Protein AF-A0A2S1Q0L7-F1 (afdb_monomer_lite)

Structure (mmCIF, N/CA/C/O backbone):
data_AF-A0A2S1Q0L7-F1
#
_entry.id   AF-A0A2S1Q0L7-F1
#
loop_
_atom_site.group_PDB
_atom_site.id
_atom_site.type_symbol
_atom_site.label_atom_id
_atom_site.label_alt_id
_atom_site.label_comp_id
_atom_site.label_asym_id
_atom_site.label_entity_id
_atom_site.label_seq_id
_atom_site.pdbx_PDB_ins_code
_atom_site.Cartn_x
_atom_site.Cartn_y
_atom_site.Cartn_z
_atom_site.occupancy
_atom_site.B_iso_or_equiv
_atom_site.auth_seq_id
_atom_site.auth_comp_id
_atom_site.auth_asym_id
_atom_site.auth_atom_id
_atom_site.pdbx_PDB_model_num
ATOM 1 N N . PRO A 1 1 ? -11.678 -0.058 -3.545 1.00 91.00 1 PRO A N 1
ATOM 2 C CA . PRO A 1 1 ? -11.519 0.412 -4.945 1.00 91.00 1 PRO A CA 1
ATOM 3 C C . PRO A 1 1 ? -10.228 -0.179 -5.511 1.00 91.00 1 PRO A C 1
ATOM 5 O O . PRO A 1 1 ? -9.338 -0.470 -4.720 1.00 91.00 1 PRO A O 1
ATOM 8 N N . ARG A 1 2 ? -10.122 -0.358 -6.830 1.00 94.31 2 ARG A N 1
ATOM 9 C CA . ARG A 1 2 ? -8.881 -0.866 -7.434 1.00 94.31 2 ARG A CA 1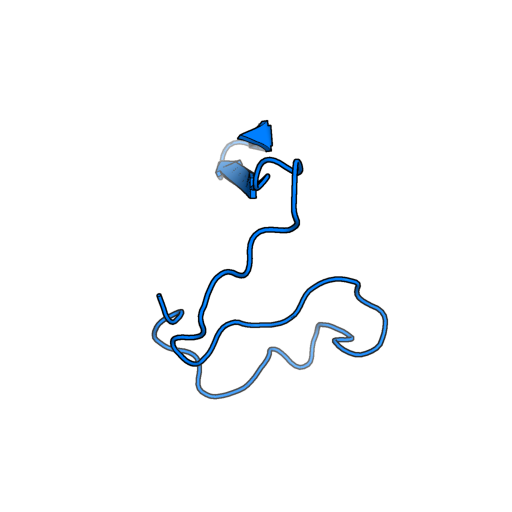
ATOM 10 C C . ARG A 1 2 ? -7.758 0.178 -7.416 1.00 94.31 2 ARG A C 1
ATOM 12 O O . ARG A 1 2 ? -8.030 1.368 -7.578 1.00 94.31 2 ARG A O 1
ATOM 19 N N . THR A 1 3 ? -6.516 -0.279 -7.302 1.00 95.38 3 THR A N 1
ATOM 20 C CA . THR A 1 3 ? -5.321 0.516 -7.611 1.00 95.38 3 THR A CA 1
ATOM 21 C C . THR A 1 3 ? -5.176 0.636 -9.131 1.00 95.38 3 THR A C 1
ATOM 23 O O . THR A 1 3 ? -5.354 -0.342 -9.860 1.00 95.38 3 THR A O 1
ATOM 26 N N . LEU A 1 4 ? -4.908 1.848 -9.620 1.00 95.06 4 LEU A N 1
ATOM 27 C CA . LEU A 1 4 ? -4.762 2.142 -11.051 1.00 95.06 4 LEU A CA 1
ATOM 28 C C . LEU A 1 4 ? -3.308 1.970 -11.516 1.00 95.06 4 LEU A C 1
ATOM 30 O O . LEU A 1 4 ? -2.395 1.995 -10.696 1.00 95.06 4 LEU A O 1
ATOM 34 N N . HIS A 1 5 ? -3.115 1.834 -12.835 1.00 94.50 5 HIS A N 1
ATOM 35 C CA . HIS A 1 5 ? -1.803 1.708 -13.499 1.00 94.50 5 HIS A CA 1
ATOM 36 C C . HIS A 1 5 ? -0.947 0.532 -13.006 1.00 94.50 5 HIS A C 1
ATOM 38 O O . HIS A 1 5 ? 0.278 0.608 -12.973 1.00 94.50 5 HIS A O 1
ATOM 44 N N . VAL A 1 6 ? -1.606 -0.554 -12.608 1.00 94.69 6 VAL A N 1
ATOM 45 C CA . VAL A 1 6 ? -0.946 -1.824 -12.318 1.00 94.69 6 VAL A CA 1
ATOM 46 C C . VAL A 1 6 ? -1.038 -2.698 -13.564 1.00 94.69 6 VAL A C 1
ATOM 48 O O . VAL A 1 6 ? -2.127 -3.188 -13.866 1.00 94.69 6 VAL A O 1
ATOM 51 N N . ASP A 1 7 ? 0.091 -2.897 -14.243 1.00 92.69 7 ASP A N 1
ATOM 52 C CA . ASP A 1 7 ? 0.222 -3.880 -15.326 1.00 92.69 7 ASP A CA 1
ATOM 53 C C . ASP A 1 7 ? 0.661 -5.239 -14.755 1.00 92.69 7 ASP A C 1
ATOM 55 O O . ASP A 1 7 ? -0.039 -6.239 -14.905 1.00 92.69 7 ASP A O 1
ATOM 59 N N . GLU A 1 8 ? 1.763 -5.256 -13.999 1.00 92.94 8 GLU A N 1
ATOM 60 C CA . GLU A 1 8 ? 2.262 -6.419 -13.258 1.00 92.94 8 GLU A CA 1
ATOM 61 C C . GLU A 1 8 ? 2.850 -6.005 -11.890 1.00 92.94 8 GLU A C 1
ATOM 63 O O . GLU A 1 8 ? 3.290 -4.860 -11.727 1.00 92.94 8 GLU A O 1
ATOM 68 N N . PRO A 1 9 ? 2.851 -6.886 -10.867 1.00 92.44 9 PRO A N 1
ATOM 69 C CA . PRO A 1 9 ? 3.520 -6.606 -9.598 1.00 92.44 9 PRO A CA 1
ATOM 70 C C . PRO A 1 9 ? 5.031 -6.421 -9.789 1.00 92.44 9 PRO A C 1
ATOM 72 O O . PRO A 1 9 ? 5.657 -7.146 -10.556 1.00 92.44 9 PRO A O 1
ATOM 75 N N . SER A 1 10 ? 5.639 -5.493 -9.043 1.00 93.75 10 SER A N 1
ATOM 76 C CA . SER A 1 10 ? 7.088 -5.256 -9.124 1.00 93.75 10 SER A CA 1
ATOM 77 C C . SER A 1 10 ? 7.885 -6.541 -8.838 1.00 93.75 10 SER A C 1
ATOM 79 O O . SER A 1 10 ? 7.658 -7.149 -7.787 1.00 93.75 10 SER A O 1
ATOM 81 N N . PRO A 1 11 ? 8.859 -6.923 -9.689 1.00 94.25 11 PRO A N 1
ATOM 82 C CA . PRO A 1 11 ? 9.686 -8.115 -9.483 1.00 94.25 11 PRO A CA 1
ATOM 83 C C . PRO A 1 11 ? 10.714 -7.943 -8.355 1.00 94.25 11 PRO A C 1
ATOM 85 O O . PRO A 1 11 ? 11.348 -8.906 -7.936 1.00 94.25 11 PRO A O 1
ATOM 88 N N . HIS A 1 12 ? 10.895 -6.718 -7.853 1.00 94.56 12 HIS A N 1
ATOM 89 C CA . HIS A 1 12 ? 11.801 -6.413 -6.741 1.00 94.56 12 HIS A CA 1
ATOM 90 C C . HIS A 1 12 ? 11.184 -6.690 -5.363 1.00 94.56 12 HIS A C 1
ATOM 92 O O . HIS A 1 12 ? 11.840 -6.481 -4.344 1.00 94.56 12 HIS A O 1
ATOM 98 N N . VAL A 1 13 ? 9.924 -7.124 -5.324 1.00 92.38 13 VAL A N 1
ATOM 99 C CA . VAL A 1 13 ? 9.204 -7.468 -4.100 1.00 92.38 13 VAL A CA 1
ATOM 100 C C . VAL A 1 13 ? 8.886 -8.959 -4.134 1.00 92.38 13 VAL A C 1
ATOM 102 O O . VAL A 1 13 ? 8.286 -9.449 -5.088 1.00 92.38 13 VAL A O 1
ATOM 105 N N . ASP A 1 14 ? 9.257 -9.680 -3.077 1.00 91.81 14 ASP A N 1
ATOM 106 C CA . ASP A 1 14 ? 8.755 -11.035 -2.856 1.00 91.81 14 ASP A CA 1
ATOM 107 C C . ASP A 1 14 ? 7.319 -10.963 -2.323 1.00 91.81 14 ASP A C 1
ATOM 109 O O . ASP A 1 14 ? 7.070 -10.770 -1.131 1.00 91.81 14 ASP A O 1
ATOM 113 N N . TRP A 1 15 ? 6.359 -11.106 -3.233 1.00 90.75 15 TRP A N 1
ATOM 114 C CA . TRP A 1 15 ? 4.932 -11.077 -2.914 1.00 90.75 15 TRP A CA 1
ATOM 115 C C . TRP A 1 15 ? 4.441 -12.338 -2.190 1.00 90.75 15 TRP A C 1
ATOM 117 O O . TRP A 1 15 ? 3.328 -12.329 -1.667 1.00 90.75 15 TRP A O 1
ATOM 127 N N . SER A 1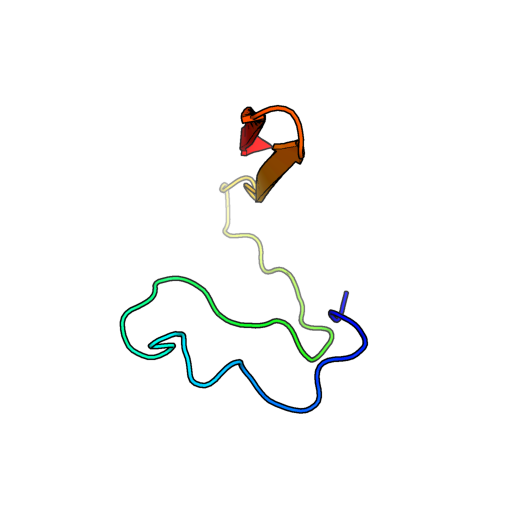 16 ? 5.242 -13.410 -2.137 1.00 90.12 16 SER A N 1
ATOM 128 C CA . SER A 1 16 ? 4.875 -14.659 -1.457 1.00 90.12 16 SER A CA 1
ATOM 129 C C . SER A 1 16 ? 5.163 -14.632 0.047 1.00 90.12 16 SER A C 1
ATOM 131 O O . SER A 1 16 ? 4.480 -15.300 0.820 1.00 90.12 16 SER A O 1
ATOM 133 N N . ALA A 1 17 ? 6.133 -13.822 0.475 1.00 86.75 17 ALA A N 1
ATOM 134 C CA . ALA A 1 17 ? 6.550 -13.717 1.872 1.00 86.75 17 ALA A CA 1
ATOM 135 C C . ALA A 1 17 ? 5.700 -12.742 2.717 1.00 86.75 17 ALA A C 1
ATOM 137 O O . ALA A 1 17 ? 5.862 -12.675 3.937 1.00 86.75 17 ALA A O 1
ATOM 138 N N . GLY A 1 18 ? 4.827 -11.947 2.089 1.00 81.56 18 GLY A N 1
ATOM 139 C CA . GLY A 1 18 ? 4.129 -10.829 2.729 1.00 81.56 18 GLY A CA 1
ATOM 140 C C . GLY A 1 18 ? 2.721 -11.143 3.247 1.00 81.56 18 GLY A C 1
ATOM 141 O O . GLY A 1 18 ? 1.998 -11.969 2.704 1.00 81.56 18 GLY A O 1
ATOM 142 N N . ALA A 1 19 ? 2.278 -10.385 4.257 1.00 88.38 19 ALA A N 1
ATOM 143 C CA . ALA A 1 19 ? 0.882 -10.364 4.721 1.00 88.38 19 ALA A CA 1
ATOM 144 C C . ALA A 1 19 ? -0.008 -9.382 3.924 1.00 88.38 19 ALA A C 1
ATOM 146 O O . ALA A 1 19 ? -1.105 -9.032 4.361 1.00 88.38 19 ALA A O 1
ATOM 147 N N . VAL A 1 20 ? 0.484 -8.883 2.786 1.00 91.50 20 VAL A N 1
ATOM 148 C CA . VAL A 1 20 ? -0.177 -7.873 1.950 1.00 91.50 20 VAL A CA 1
ATOM 149 C C . VAL A 1 20 ? -0.296 -8.364 0.515 1.00 91.50 20 VAL A C 1
ATOM 151 O O . VAL A 1 20 ? 0.526 -9.146 0.045 1.00 91.50 20 VAL A O 1
ATOM 154 N N . GLN A 1 21 ? -1.319 -7.882 -0.184 1.00 91.44 21 GLN A N 1
ATOM 155 C CA . GLN A 1 21 ? -1.604 -8.227 -1.574 1.00 91.44 21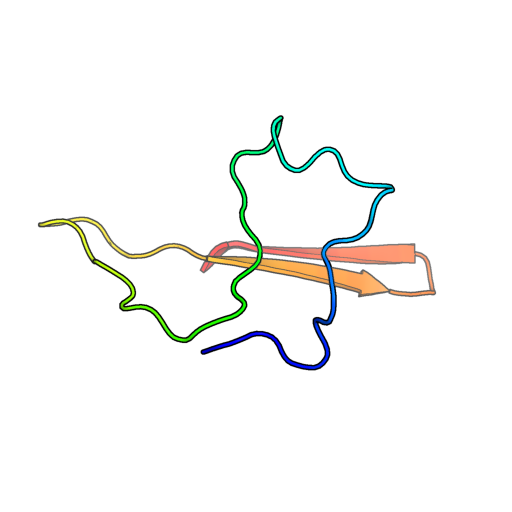 GLN A CA 1
ATOM 156 C C . GLN A 1 21 ? -1.975 -6.962 -2.350 1.00 91.44 21 GLN A C 1
ATOM 158 O O . GLN A 1 21 ? -2.545 -6.024 -1.786 1.00 91.44 21 GLN A O 1
ATOM 163 N N . LEU A 1 22 ? -1.653 -6.927 -3.644 1.00 92.69 22 LEU A N 1
ATOM 164 C CA . LEU A 1 22 ? -1.982 -5.796 -4.506 1.00 92.69 22 LEU A CA 1
ATOM 165 C C . LEU A 1 22 ? -3.456 -5.850 -4.933 1.00 92.69 22 LEU A C 1
ATOM 167 O O . LEU A 1 22 ? -3.910 -6.834 -5.508 1.00 92.69 22 LEU A O 1
ATOM 171 N N . LEU A 1 23 ? -4.200 -4.774 -4.675 1.00 94.81 23 LEU A N 1
ATOM 172 C CA . LEU A 1 23 ? -5.631 -4.688 -4.973 1.00 94.81 23 LEU A CA 1
ATOM 173 C C . LEU A 1 23 ? -5.881 -4.233 -6.422 1.00 94.81 23 LEU A C 1
ATOM 175 O O . LEU A 1 23 ? -6.097 -3.049 -6.686 1.00 94.81 23 LEU A O 1
ATOM 179 N N . THR A 1 24 ? -5.831 -5.163 -7.375 1.00 94.88 24 THR A N 1
ATOM 180 C CA . THR A 1 24 ? -5.982 -4.880 -8.819 1.00 94.88 24 THR A CA 1
ATOM 181 C C . THR A 1 24 ? -7.434 -4.786 -9.286 1.00 94.88 24 THR A C 1
ATOM 183 O O . THR A 1 24 ? -7.718 -4.159 -10.313 1.00 94.88 24 THR A O 1
ATOM 186 N N . GLU A 1 25 ? -8.362 -5.333 -8.505 1.00 94.19 25 GLU A N 1
ATOM 187 C CA . GLU A 1 25 ? -9.798 -5.351 -8.766 1.00 94.19 25 GLU A CA 1
ATOM 188 C C . GLU A 1 25 ? -10.607 -4.849 -7.562 1.00 94.19 25 GLU A C 1
ATOM 190 O O . GLU A 1 25 ? -10.113 -4.744 -6.438 1.00 94.19 25 GLU A O 1
ATOM 195 N N . THR A 1 26 ? -11.867 -4.477 -7.798 1.00 95.06 26 THR A N 1
ATOM 196 C CA . THR A 1 26 ? -12.747 -4.073 -6.696 1.00 95.06 26 THR A CA 1
ATOM 197 C C . THR A 1 26 ? -13.314 -5.316 -6.035 1.00 95.06 26 THR A C 1
ATOM 199 O O . THR A 1 2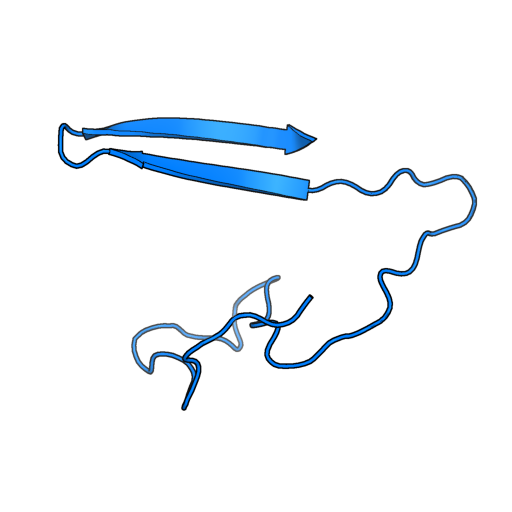6 ? -14.110 -6.024 -6.638 1.00 95.06 26 THR A O 1
ATOM 202 N N . VAL A 1 27 ? -12.952 -5.530 -4.775 1.00 93.81 27 VAL A N 1
ATOM 203 C CA . VAL A 1 27 ? -13.489 -6.609 -3.940 1.00 93.81 27 VAL A CA 1
ATOM 204 C C . VAL A 1 27 ? -14.284 -6.033 -2.765 1.00 93.81 27 VAL A C 1
ATOM 206 O O . VAL A 1 27 ? -14.013 -4.902 -2.335 1.00 93.81 27 VAL A O 1
ATOM 209 N N . PRO A 1 28 ? -15.261 -6.776 -2.214 1.00 93.06 28 PRO A N 1
ATOM 210 C CA . PRO A 1 28 ? -15.882 -6.416 -0.947 1.00 93.06 28 PRO A CA 1
ATOM 211 C C . PRO A 1 28 ? -14.828 -6.264 0.153 1.00 93.06 28 PRO A C 1
ATOM 213 O O . PRO A 1 28 ? -13.866 -7.025 0.204 1.00 93.06 28 PRO A O 1
ATOM 216 N N . TRP A 1 29 ? -15.032 -5.320 1.073 1.00 92.44 29 TRP A N 1
ATOM 217 C CA . TRP A 1 29 ? -14.250 -5.247 2.308 1.00 92.44 29 TRP A CA 1
ATOM 218 C C . TRP A 1 29 ? -15.039 -5.919 3.441 1.00 92.44 29 TRP A C 1
ATOM 220 O O . TRP A 1 29 ? -15.834 -5.245 4.121 1.00 92.44 29 TRP A O 1
ATOM 230 N N . PRO A 1 30 ? -14.877 -7.243 3.644 1.00 87.12 30 PRO A N 1
ATOM 231 C CA . PRO A 1 30 ? -15.647 -7.968 4.643 1.00 87.12 30 PRO A CA 1
ATOM 232 C C . PRO A 1 30 ? -15.367 -7.399 6.037 1.00 87.12 30 PRO A C 1
ATOM 234 O O . PRO A 1 30 ? -14.225 -7.118 6.399 1.00 87.12 30 PRO A O 1
ATOM 237 N N . GLY A 1 31 ? -16.432 -7.179 6.804 1.00 84.81 31 GLY A N 1
ATOM 238 C CA . GLY A 1 31 ? -16.342 -6.963 8.247 1.00 84.81 31 GLY A CA 1
ATOM 239 C C . GLY A 1 31 ? -16.546 -8.295 8.965 1.00 84.81 31 GLY A C 1
ATOM 240 O O . GLY A 1 31 ? -17.278 -9.143 8.462 1.00 84.81 31 GLY A O 1
ATOM 241 N N . GLY A 1 32 ? -15.909 -8.48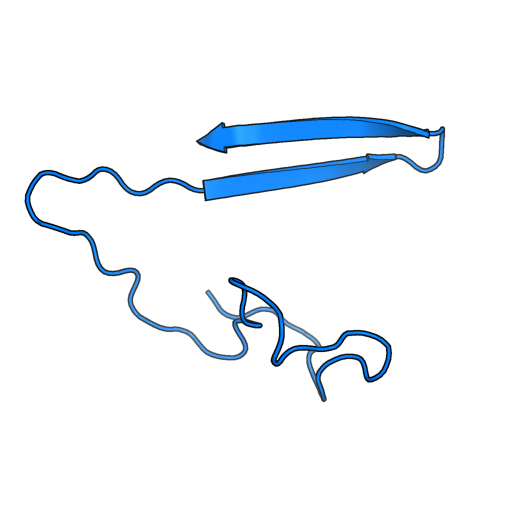2 10.121 1.00 77.62 32 GLY A N 1
ATOM 242 C CA . GLY A 1 32 ? -16.237 -9.584 11.032 1.00 77.62 32 GLY A CA 1
ATOM 243 C C . GLY A 1 32 ? -17.290 -9.141 12.046 1.00 77.62 32 GLY A C 1
ATOM 244 O O . GLY A 1 32 ? -17.325 -7.961 12.404 1.00 77.62 32 GLY A O 1
ATOM 245 N N . GLU A 1 33 ? -18.125 -10.063 12.530 1.00 83.12 33 GLU A N 1
ATOM 246 C CA . GLU A 1 33 ? -19.056 -9.784 13.631 1.00 83.12 33 GLU A CA 1
ATOM 247 C C . GLU A 1 33 ? -18.291 -9.183 14.823 1.00 83.12 33 GLU A C 1
ATOM 249 O O . GLU A 1 33 ? -17.332 -9.762 15.331 1.00 83.12 33 GLU A O 1
ATOM 254 N N . GLY A 1 34 ? -18.654 -7.958 15.210 1.00 82.12 34 GLY A N 1
ATOM 255 C CA . GLY A 1 34 ? -18.028 -7.237 16.322 1.00 82.12 34 GLY A CA 1
ATOM 256 C C . GLY A 1 34 ? -16.621 -6.670 16.072 1.00 82.12 34 GLY A C 1
ATOM 257 O O . GLY A 1 34 ? -16.089 -6.006 16.961 1.00 82.12 34 GLY A O 1
ATOM 258 N N . ARG A 1 35 ? -16.003 -6.860 14.893 1.00 86.25 35 ARG A N 1
ATOM 259 C CA . ARG A 1 35 ? -14.675 -6.291 14.585 1.00 86.25 35 ARG A CA 1
ATOM 260 C C . ARG A 1 35 ? -14.759 -5.071 13.676 1.00 86.25 35 ARG A C 1
ATOM 262 O O . ARG A 1 35 ? -15.121 -5.166 12.504 1.00 86.25 35 ARG A O 1
ATOM 269 N N . LEU A 1 36 ? -14.312 -3.934 14.209 1.00 91.44 36 LEU A N 1
ATOM 270 C CA . LEU A 1 36 ? -14.062 -2.729 13.423 1.00 91.44 36 LEU A CA 1
ATOM 271 C C . LEU A 1 36 ? -12.982 -2.998 12.370 1.00 91.44 36 LEU A C 1
ATOM 273 O O . LEU A 1 36 ? -11.973 -3.658 12.637 1.00 91.44 36 LEU A O 1
ATOM 277 N N . ARG A 1 37 ? -13.193 -2.456 11.170 1.00 92.75 37 ARG A N 1
ATOM 278 C CA . ARG A 1 37 ? -12.167 -2.429 10.126 1.00 92.75 37 ARG A CA 1
ATOM 279 C C . ARG A 1 37 ? -11.047 -1.498 10.573 1.00 92.75 37 ARG A C 1
ATOM 281 O O . ARG A 1 37 ? -11.319 -0.458 11.164 1.00 92.75 37 ARG A O 1
ATOM 288 N N . ARG A 1 38 ? -9.810 -1.884 10.276 1.00 94.00 38 ARG A N 1
ATOM 289 C CA . ARG A 1 38 ? -8.622 -1.061 10.496 1.00 94.00 38 ARG A CA 1
ATOM 290 C C . ARG A 1 38 ? -7.892 -0.855 9.184 1.00 94.00 38 ARG A C 1
ATOM 292 O O . ARG A 1 38 ? -7.875 -1.768 8.357 1.00 94.00 38 ARG A O 1
ATOM 299 N N . ALA A 1 39 ? -7.290 0.313 9.010 1.00 95.25 39 ALA A N 1
ATOM 300 C CA . ALA A 1 39 ? -6.449 0.622 7.859 1.00 95.25 39 ALA A CA 1
ATOM 301 C C . ALA A 1 39 ? -5.151 1.305 8.291 1.00 95.25 39 ALA A C 1
ATOM 303 O O . ALA A 1 39 ? -5.142 2.081 9.242 1.00 95.25 39 ALA A O 1
ATOM 304 N N . GLY A 1 40 ? -4.063 1.027 7.573 1.00 96.88 40 GLY A N 1
ATOM 305 C CA . GLY A 1 40 ? -2.802 1.753 7.703 1.00 96.88 40 GLY A CA 1
ATOM 306 C C . GLY A 1 40 ? -2.632 2.743 6.555 1.00 96.88 40 GLY A C 1
ATOM 307 O O . GLY A 1 40 ? -2.902 2.404 5.403 1.00 96.88 40 GLY A O 1
ATOM 308 N N . VAL A 1 41 ? -2.164 3.950 6.864 1.00 98.25 41 VAL A N 1
ATOM 309 C CA . VAL A 1 41 ? -1.792 4.970 5.877 1.00 98.25 41 VAL A CA 1
ATOM 310 C C . VAL A 1 41 ? -0.358 5.403 6.153 1.00 98.25 41 VAL A C 1
ATOM 312 O O . VAL A 1 41 ? -0.048 5.848 7.256 1.00 98.25 41 VAL A O 1
ATOM 315 N N . SER A 1 42 ? 0.509 5.281 5.150 1.00 98.12 42 SER A N 1
ATOM 316 C CA . SER A 1 42 ? 1.910 5.710 5.216 1.00 98.12 42 SER A CA 1
ATOM 317 C C . SER A 1 42 ? 2.163 6.865 4.254 1.00 98.12 42 SER A C 1
ATOM 319 O O . SER A 1 42 ? 1.630 6.874 3.146 1.00 98.12 42 SER A O 1
ATOM 321 N N . SER A 1 43 ? 3.004 7.813 4.663 1.00 98.38 43 SER A N 1
ATOM 322 C CA . SER A 1 43 ? 3.493 8.908 3.826 1.00 98.38 43 SER A CA 1
ATOM 323 C C . SER A 1 43 ? 4.985 9.126 4.073 1.00 98.38 43 SER A C 1
ATOM 325 O O . SER A 1 43 ? 5.425 9.195 5.223 1.00 98.38 43 SER A O 1
ATOM 327 N N . PHE A 1 44 ? 5.757 9.226 2.991 1.00 98.31 44 PHE A N 1
ATOM 328 C CA . PHE A 1 44 ? 7.213 9.365 3.013 1.00 98.31 44 PHE A CA 1
ATOM 329 C C . PHE A 1 44 ? 7.603 10.592 2.187 1.00 98.31 44 PHE A C 1
ATOM 331 O O . PHE A 1 44 ? 7.417 10.618 0.969 1.00 98.31 44 PHE A O 1
ATOM 338 N N . GLY A 1 45 ? 8.085 11.641 2.851 1.00 98.19 45 GLY A N 1
ATOM 339 C CA . GLY A 1 45 ? 8.465 12.894 2.209 1.00 98.19 45 GLY A CA 1
ATOM 340 C C . GLY A 1 45 ? 9.881 12.844 1.644 1.00 98.19 45 GLY A C 1
ATOM 341 O O . GLY A 1 45 ? 10.789 12.303 2.269 1.00 98.19 45 GLY A O 1
ATOM 342 N N . VAL A 1 46 ? 10.100 13.494 0.498 1.00 98.56 46 VAL A N 1
ATOM 343 C CA . VAL A 1 46 ? 11.428 13.597 -0.142 1.00 98.56 46 VAL A CA 1
ATOM 344 C C . VAL A 1 46 ? 12.486 14.241 0.764 1.00 98.56 46 VAL A C 1
ATOM 346 O O . VAL A 1 46 ? 13.668 13.936 0.653 1.00 98.56 46 VAL A O 1
ATOM 349 N N . SER A 1 47 ? 12.066 15.100 1.700 1.00 98.31 47 SER A N 1
ATOM 350 C CA . SER A 1 47 ? 12.942 15.719 2.701 1.00 98.31 47 SER A CA 1
ATOM 351 C C . SER A 1 47 ? 13.387 14.760 3.813 1.00 98.31 47 SER A C 1
ATOM 353 O O . SER A 1 47 ? 14.173 15.156 4.666 1.00 98.31 47 SER A O 1
ATOM 355 N N . GLY A 1 48 ? 12.856 13.533 3.850 1.00 98.44 48 GLY A N 1
ATOM 356 C CA . GLY A 1 48 ? 13.128 12.532 4.883 1.00 98.44 48 GLY A CA 1
ATOM 357 C C . GLY A 1 48 ? 12.114 12.492 6.031 1.00 98.44 48 GLY A C 1
ATOM 358 O O . GLY A 1 48 ? 12.237 11.647 6.917 1.00 98.44 48 GLY A O 1
ATOM 359 N N . THR A 1 49 ? 11.100 13.363 6.039 1.00 98.50 49 THR A N 1
ATOM 360 C CA . THR A 1 49 ? 10.032 13.311 7.049 1.00 98.50 49 THR A CA 1
ATOM 361 C C . THR A 1 49 ? 9.036 12.207 6.713 1.00 98.50 49 THR A C 1
ATOM 363 O O . THR A 1 49 ? 8.448 12.206 5.632 1.00 98.50 49 THR A O 1
ATOM 366 N N . ASN A 1 50 ? 8.790 11.316 7.672 1.00 98.62 50 ASN A N 1
ATOM 367 C CA . ASN A 1 50 ? 7.878 10.185 7.523 1.00 98.62 50 ASN A CA 1
ATOM 368 C C . ASN A 1 50 ? 6.699 10.308 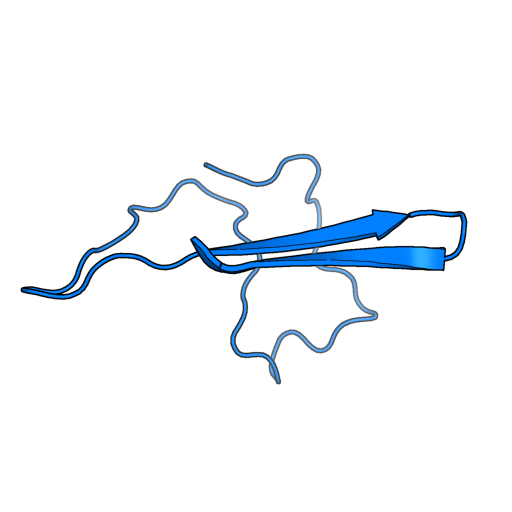8.490 1.00 98.62 50 ASN A C 1
ATOM 370 O O . ASN A 1 50 ? 6.857 10.787 9.613 1.00 98.62 50 ASN A O 1
ATOM 374 N N . ALA A 1 51 ? 5.530 9.830 8.072 1.00 98.56 51 ALA A N 1
ATOM 375 C CA . ALA A 1 51 ? 4.344 9.736 8.914 1.00 98.56 51 ALA A CA 1
ATOM 376 C C . ALA A 1 51 ? 3.586 8.432 8.643 1.00 98.56 51 ALA A C 1
ATOM 378 O O . ALA A 1 51 ? 3.495 7.973 7.503 1.00 98.56 51 ALA A O 1
ATOM 379 N N . HIS A 1 52 ? 3.015 7.855 9.700 1.00 98.56 52 HIS A N 1
ATOM 380 C CA . HIS A 1 52 ? 2.170 6.670 9.617 1.00 98.56 52 HIS A CA 1
ATOM 381 C C . HIS A 1 52 ? 0.994 6.792 10.583 1.00 98.56 52 HIS A C 1
ATOM 383 O O . HIS A 1 52 ? 1.170 7.218 11.725 1.00 98.56 52 HIS A O 1
ATOM 389 N N . VAL A 1 53 ? -0.199 6.419 10.127 1.00 98.75 53 VAL A N 1
ATOM 390 C CA . VAL A 1 53 ? -1.432 6.490 10.915 1.00 98.75 53 VAL A CA 1
ATOM 391 C C . VAL A 1 53 ? -2.222 5.197 10.764 1.00 98.75 53 VAL A C 1
ATOM 393 O O . VAL A 1 53 ? -2.296 4.623 9.677 1.00 98.75 53 VAL A O 1
ATOM 396 N N . ILE A 1 54 ? -2.843 4.779 11.867 1.00 98.00 54 ILE A N 1
ATOM 397 C CA . ILE A 1 54 ? -3.845 3.716 11.903 1.00 98.00 54 ILE A CA 1
ATOM 398 C C . ILE A 1 54 ? -5.226 4.353 12.056 1.00 98.00 54 ILE A C 1
ATOM 400 O O . ILE A 1 54 ? -5.441 5.147 12.974 1.00 98.00 54 ILE A O 1
ATOM 404 N N . LEU A 1 55 ? -6.141 3.983 11.163 1.00 95.62 55 LEU A N 1
ATOM 405 C CA . LEU A 1 55 ? -7.564 4.327 11.197 1.00 95.62 55 LEU A CA 1
ATOM 406 C C . LEU A 1 55 ? -8.342 3.131 11.756 1.00 95.62 55 LEU A C 1
ATOM 408 O O . LEU A 1 55 ? -8.120 2.006 11.252 1.00 95.62 55 LEU A O 1
#

Radius of gyration: 14.55 Å; chains: 1; bounding box: 32×30×32 Å

Sequence (55 aa):
PRTLHVDEPSPHVDWSAGAVQLLTETVPWPGGEGRLRRAGVSSFGVSGTNAHVIL

Secondary structure (DSSP, 8-state):
-PPSS-SS--TTS-TTS-S-----S----PPBTTBPP--EEEEE-TTS-EEEEE-

pLDDT: mean 93.2, std 4.84, range [77.62, 98.75]

Foldseek 3Di:
DADPPPPDPDPVDPPPPDPDDHRHDDDDPDDDVVDDDKDKDWDADPVGDIDIDID